Protein AF-A0A9D7FGT7-F1 (afdb_monomer)

Foldseek 3Di:
DKKWKWKQFLNRT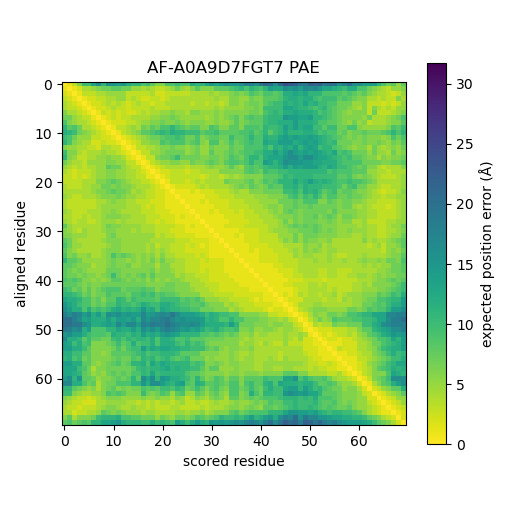DTDPDIHPDPVVSVVVQVVVQVVLVVVLVVCVVVVHDPVVSVNSVNRVIRIDIDDDD

Radius of gyration: 13.94 Å; Cα contacts (8 Å, |Δi|>4): 99; chains: 1; bounding box: 39×15×34 Å

Sequence (70 aa):
MKWLLVVIVMNSPLKTDLVFNTLSECLSAETQMRKEWADIYNLTKKNGAEKETLGMLSSQMTRGTCIPSK

Organism: NCBI:txid2954373

pLDDT: mean 80.38, std 5.95, range [64.31, 88.5]

Mean predicted aligned error: 6.49 Å

Solvent-accessible surface area (backbone atoms only — not comparable to full-atom values): 3883 Å² total; per-residue (Å²): 114,38,22,29,38,31,34,26,45,74,91,40,82,40,78,47,94,52,71,26,73,40,66,67,57,34,54,49,51,44,51,49,55,44,47,52,52,50,50,51,52,52,50,44,55,72,70,65,56,53,71,64,61,52,49,53,53,60,52,48,53,56,52,59,49,76,42,83,40,133

Secondary structure (DSSP, 8-state):
-EEEEEEEETTEEEEEEEEESSHHHHHHHHHHHHHHHHHHHHHHHHTT-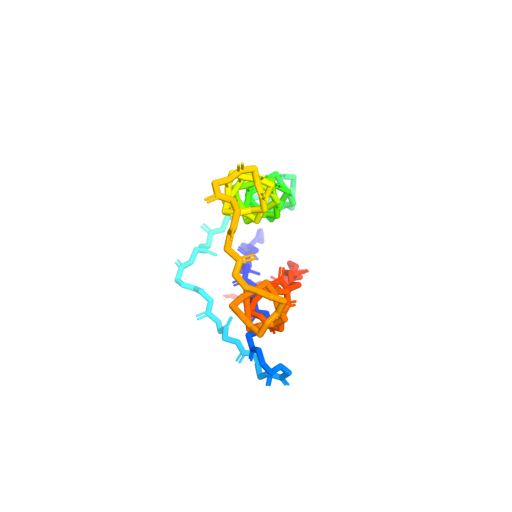-HHHHHHHHHH--EEEEEEE-

Structure (mmCIF, N/CA/C/O backbone):
data_AF-A0A9D7FGT7-F1
#
_entry.id   AF-A0A9D7FGT7-F1
#
loop_
_atom_site.group_PDB
_atom_site.id
_atom_site.type_symbol
_atom_site.label_atom_id
_atom_site.label_alt_id
_atom_site.label_comp_id
_atom_site.label_asym_id
_atom_site.label_entity_id
_atom_site.label_seq_id
_atom_site.pdbx_PDB_ins_code
_atom_site.Cartn_x
_atom_site.Cartn_y
_atom_site.Cartn_z
_atom_site.occupancy
_atom_site.B_iso_or_equiv
_atom_site.auth_seq_id
_atom_site.auth_comp_id
_atom_site.auth_asym_id
_atom_site.auth_atom_id
_atom_site.pdbx_PDB_model_num
ATOM 1 N N . MET A 1 1 ? -15.581 -0.383 16.809 1.00 72.31 1 MET A N 1
ATOM 2 C CA . MET A 1 1 ? -15.847 -0.560 15.364 1.00 72.31 1 MET A CA 1
ATOM 3 C C . MET A 1 1 ? -14.572 -1.066 14.730 1.00 72.31 1 MET A C 1
ATOM 5 O O . MET A 1 1 ? -13.530 -0.505 15.039 1.00 72.31 1 MET A O 1
ATOM 9 N N . LYS A 1 2 ? -14.637 -2.129 13.928 1.00 82.50 2 LYS A N 1
ATOM 10 C CA . LYS A 1 2 ? -13.452 -2.704 13.285 1.00 82.50 2 LYS A CA 1
ATOM 11 C C . LYS A 1 2 ? -13.211 -2.034 11.928 1.00 82.50 2 LYS A C 1
ATOM 13 O O . LYS A 1 2 ? -14.153 -1.545 11.311 1.00 82.50 2 LYS A O 1
ATOM 18 N N . TRP A 1 3 ? -11.967 -1.993 11.472 1.00 83.12 3 TRP A N 1
ATOM 19 C CA . TRP A 1 3 ? -11.542 -1.368 10.220 1.00 83.12 3 TRP A CA 1
ATOM 20 C C . TRP A 1 3 ? -10.907 -2.416 9.319 1.00 83.12 3 TRP A C 1
ATOM 22 O O . TRP A 1 3 ? -10.018 -3.132 9.757 1.00 83.12 3 TRP A O 1
ATOM 32 N N . LEU A 1 4 ? -11.360 -2.518 8.076 1.00 84.31 4 LEU A N 1
ATOM 33 C CA . LEU A 1 4 ? -10.818 -3.441 7.085 1.00 84.31 4 LEU A CA 1
ATOM 34 C C . LEU A 1 4 ? -9.899 -2.671 6.141 1.00 84.31 4 LEU A C 1
ATOM 36 O O . LEU A 1 4 ? -10.306 -1.643 5.590 1.00 84.31 4 LEU A O 1
ATOM 40 N N . LEU A 1 5 ? -8.692 -3.186 5.919 1.00 81.75 5 LEU A N 1
ATOM 41 C CA . LEU A 1 5 ? -7.824 -2.664 4.872 1.00 81.75 5 LEU A CA 1
ATOM 42 C C . LEU A 1 5 ? -8.248 -3.255 3.522 1.00 81.75 5 LEU A C 1
ATOM 44 O O . LEU A 1 5 ? -8.270 -4.469 3.317 1.00 81.75 5 LEU A O 1
ATOM 48 N N . VAL A 1 6 ? -8.601 -2.390 2.582 1.00 81.50 6 VAL A N 1
ATOM 49 C CA . VAL A 1 6 ? -8.887 -2.769 1.198 1.00 81.50 6 VAL A CA 1
ATOM 50 C C . VAL A 1 6 ? -7.763 -2.233 0.339 1.00 81.50 6 VAL A C 1
ATOM 52 O O . VAL A 1 6 ? -7.461 -1.045 0.394 1.00 81.50 6 VAL A O 1
ATOM 55 N N . VAL A 1 7 ? -7.143 -3.097 -0.454 1.00 81.00 7 VAL A N 1
ATOM 56 C CA . VAL A 1 7 ? -6.051 -2.731 -1.359 1.00 81.00 7 VAL A CA 1
ATOM 57 C C . VAL A 1 7 ? -6.535 -2.793 -2.795 1.00 81.00 7 VAL A C 1
ATOM 59 O O . VAL A 1 7 ? -7.260 -3.701 -3.175 1.00 81.00 7 VAL A O 1
ATOM 62 N N . ILE A 1 8 ? -6.155 -1.821 -3.612 1.00 74.31 8 ILE A N 1
ATOM 63 C CA . ILE A 1 8 ? -6.504 -1.783 -5.030 1.00 74.31 8 ILE A CA 1
ATOM 64 C C . ILE A 1 8 ? -5.288 -2.258 -5.818 1.00 74.31 8 ILE A C 1
ATOM 66 O O . ILE A 1 8 ? -4.302 -1.530 -5.902 1.00 74.31 8 ILE A O 1
ATOM 70 N N . VAL A 1 9 ? -5.364 -3.456 -6.398 1.00 71.44 9 VAL A N 1
ATOM 71 C CA . VAL A 1 9 ? -4.338 -4.015 -7.297 1.00 71.44 9 VAL A CA 1
ATOM 72 C C . VAL A 1 9 ? -4.882 -3.955 -8.716 1.00 71.44 9 VAL A C 1
ATOM 74 O O . VAL A 1 9 ? -5.991 -4.424 -8.955 1.00 71.44 9 VAL A O 1
ATOM 77 N N . MET A 1 10 ? -4.135 -3.381 -9.664 1.00 68.94 10 MET A N 1
ATOM 78 C CA . MET A 1 10 ? -4.553 -3.307 -11.077 1.00 68.94 10 MET A CA 1
ATOM 79 C C . MET A 1 10 ? -5.994 -2.785 -11.255 1.00 68.94 10 MET A C 1
ATOM 81 O O . MET A 1 10 ? -6.791 -3.337 -12.010 1.00 68.94 10 MET A O 1
ATOM 85 N N . ASN A 1 11 ? -6.343 -1.726 -10.515 1.00 70.06 11 ASN A N 1
ATOM 86 C CA . ASN A 1 11 ? -7.675 -1.107 -10.517 1.00 70.06 11 ASN A CA 1
ATOM 87 C C . ASN A 1 11 ? -8.821 -1.988 -9.965 1.00 70.06 11 ASN A C 1
ATOM 89 O O . ASN A 1 11 ? -9.988 -1.624 -10.089 1.00 70.06 11 ASN A O 1
ATOM 93 N N . SER A 1 12 ? -8.496 -3.116 -9.327 1.00 73.88 12 SER A N 1
ATOM 94 C CA . SER A 1 12 ? -9.453 -4.034 -8.707 1.00 73.88 12 SER A CA 1
ATOM 95 C C . SER A 1 12 ? -9.337 -3.995 -7.177 1.00 73.88 12 SER A C 1
ATOM 97 O O . SER A 1 12 ? -8.236 -4.175 -6.649 1.00 73.88 12 SER A O 1
ATOM 99 N N . PRO A 1 13 ? -10.437 -3.758 -6.437 1.00 74.94 13 PRO A N 1
ATOM 100 C CA . PRO A 1 13 ? -10.419 -3.746 -4.980 1.00 74.94 13 PRO A CA 1
ATOM 101 C C . PRO A 1 13 ? -10.352 -5.174 -4.426 1.00 74.94 13 PRO A C 1
ATOM 103 O O . PRO A 1 13 ? -11.278 -5.968 -4.576 1.00 74.94 13 PRO A O 1
ATOM 106 N N . LEU A 1 14 ? -9.263 -5.479 -3.736 1.00 79.00 14 LEU A N 1
ATOM 107 C CA . LEU A 1 14 ? -9.056 -6.690 -2.956 1.00 79.00 14 LEU A CA 1
ATOM 108 C C . LEU A 1 14 ? -9.284 -6.370 -1.481 1.00 79.00 14 LEU A C 1
ATOM 110 O O . LEU A 1 14 ? -8.605 -5.533 -0.882 1.00 79.00 14 LEU A O 1
ATOM 114 N N . LYS A 1 15 ? -10.262 -7.049 -0.885 1.00 76.50 15 LYS A N 1
ATOM 115 C CA . LYS A 1 15 ? -10.429 -7.052 0.567 1.00 76.50 15 LYS A CA 1
ATOM 116 C C . LYS A 1 15 ? -9.282 -7.862 1.151 1.00 76.50 15 LYS A C 1
ATOM 118 O O . LYS A 1 15 ? -9.145 -9.034 0.816 1.00 76.50 15 LYS A O 1
ATOM 123 N N . THR A 1 16 ? -8.459 -7.238 1.982 1.00 74.38 16 THR A N 1
ATOM 124 C CA . THR A 1 16 ? -7.473 -7.994 2.754 1.00 74.38 16 THR A CA 1
ATOM 125 C C . THR A 1 16 ? -8.167 -8.586 3.975 1.00 74.38 16 THR A C 1
ATOM 127 O O . THR A 1 16 ? -9.111 -7.988 4.487 1.00 74.38 16 THR A O 1
ATOM 130 N N . ASP A 1 17 ? -7.689 -9.719 4.484 1.00 77.31 17 ASP A N 1
ATOM 131 C CA . ASP A 1 17 ? -8.156 -10.271 5.766 1.00 77.31 17 ASP A CA 1
ATOM 132 C C . ASP A 1 17 ? -7.624 -9.483 6.984 1.00 77.31 17 ASP A C 1
ATOM 134 O O . ASP A 1 17 ? -7.802 -9.888 8.134 1.00 77.31 17 ASP A O 1
ATOM 138 N N . LEU A 1 18 ? -6.970 -8.336 6.755 1.00 79.62 18 LEU A N 1
ATOM 139 C CA . LEU A 1 18 ? -6.443 -7.480 7.809 1.00 79.62 18 LEU A CA 1
ATOM 140 C C . LEU A 1 18 ? -7.565 -6.611 8.383 1.00 79.62 18 LEU A C 1
ATOM 142 O O . LEU A 1 18 ? -7.998 -5.618 7.786 1.00 79.62 18 LEU A O 1
ATOM 146 N N . VAL A 1 19 ? -8.018 -7.003 9.573 1.00 84.00 19 VAL A N 1
ATOM 147 C CA . VAL A 1 19 ? -9.031 -6.298 10.357 1.00 84.00 19 VAL A CA 1
ATOM 148 C C . VAL A 1 19 ? -8.381 -5.657 11.582 1.00 84.00 19 VAL A C 1
ATOM 150 O O . VAL A 1 19 ? -7.822 -6.342 12.435 1.00 84.00 19 VAL A O 1
ATOM 153 N N . PHE A 1 20 ? -8.499 -4.341 11.695 1.00 86.44 20 PHE A N 1
ATOM 154 C CA . PHE A 1 20 ? -7.929 -3.520 12.759 1.00 86.44 20 PHE A CA 1
ATOM 155 C C . PHE A 1 20 ? -9.003 -3.051 13.741 1.00 86.44 20 PHE A C 1
ATOM 157 O O . PHE A 1 20 ? -10.172 -2.889 13.383 1.00 86.44 20 PHE A O 1
ATOM 164 N N . ASN A 1 21 ? -8.620 -2.801 14.993 1.00 85.94 21 ASN A N 1
ATOM 165 C CA . ASN A 1 21 ? -9.552 -2.318 16.015 1.00 85.94 21 ASN A CA 1
ATOM 166 C C . ASN A 1 21 ? -9.721 -0.797 15.965 1.00 85.94 21 ASN A C 1
ATOM 168 O O . ASN A 1 21 ? -10.759 -0.274 16.374 1.00 85.94 21 ASN A O 1
ATOM 172 N N . THR A 1 22 ? -8.720 -0.088 15.442 1.00 85.88 22 THR A N 1
ATOM 173 C CA . THR A 1 22 ? -8.721 1.369 15.318 1.00 85.88 22 THR A CA 1
ATOM 174 C C . THR A 1 22 ? -8.402 1.820 13.892 1.00 85.88 22 THR A C 1
ATOM 176 O O . THR A 1 22 ? -7.720 1.132 13.131 1.00 85.88 22 THR A O 1
ATOM 179 N N . LEU A 1 23 ? -8.874 3.017 13.530 1.00 83.75 23 LEU A N 1
ATOM 180 C CA . LEU A 1 23 ? -8.554 3.637 12.241 1.00 83.75 23 LEU A CA 1
ATOM 181 C C . LEU A 1 23 ? -7.050 3.905 12.114 1.00 83.75 23 LEU A C 1
ATOM 183 O O . LEU A 1 23 ? -6.477 3.716 11.046 1.00 83.75 23 LEU A O 1
ATOM 187 N N . SER A 1 24 ? -6.412 4.320 13.211 1.00 85.69 24 SER A N 1
ATOM 188 C CA . SER A 1 24 ? 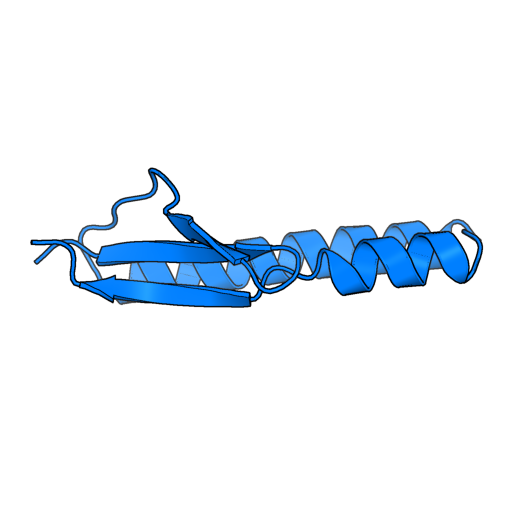-4.985 4.647 13.233 1.00 85.69 24 SER A CA 1
ATOM 189 C C . SER A 1 24 ? -4.117 3.437 12.892 1.00 85.69 24 SER A C 1
ATOM 191 O O . SER A 1 24 ? -3.150 3.577 12.147 1.00 85.69 24 SER A O 1
ATOM 193 N N . GLU A 1 25 ? -4.464 2.248 13.392 1.00 86.69 25 GLU A N 1
ATOM 194 C CA . GLU A 1 25 ? -3.760 1.007 13.049 1.00 86.69 25 GLU A CA 1
ATOM 195 C C . GLU A 1 25 ? -3.931 0.662 11.567 1.00 86.69 25 GLU A C 1
ATOM 197 O O . GLU A 1 25 ? -2.948 0.360 10.895 1.00 86.69 25 GLU A O 1
ATOM 202 N N . CYS A 1 26 ? -5.151 0.794 11.036 1.00 85.62 26 CYS A N 1
ATOM 203 C CA . CYS A 1 26 ? -5.41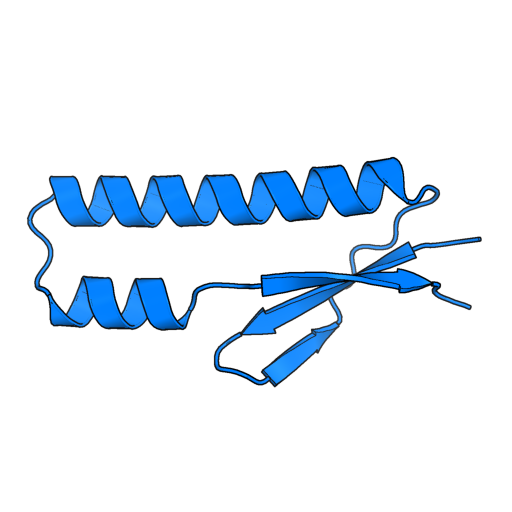5 0.544 9.620 1.00 85.62 26 CYS A CA 1
ATOM 204 C C . CYS A 1 26 ? -4.626 1.499 8.707 1.00 85.62 26 CYS A C 1
ATOM 206 O O . CYS A 1 26 ? -3.979 1.056 7.760 1.00 85.62 26 CYS A O 1
ATOM 208 N N . LEU A 1 27 ? -4.608 2.800 9.019 1.00 84.81 27 LEU A N 1
ATOM 209 C CA . LEU A 1 27 ? -3.834 3.796 8.267 1.00 84.81 27 LEU A CA 1
ATOM 210 C C . LEU A 1 27 ? -2.319 3.568 8.382 1.00 84.81 27 LEU A C 1
ATOM 212 O O . LEU A 1 27 ? -1.581 3.779 7.418 1.00 84.81 27 LEU A O 1
ATOM 216 N N . SER A 1 28 ? -1.844 3.115 9.545 1.00 87.19 28 SER A N 1
ATOM 217 C CA . SER A 1 28 ? -0.428 2.783 9.746 1.00 87.19 28 SER A CA 1
ATOM 218 C C . SER A 1 28 ? -0.016 1.577 8.902 1.00 87.19 28 SER A C 1
ATOM 220 O O . SER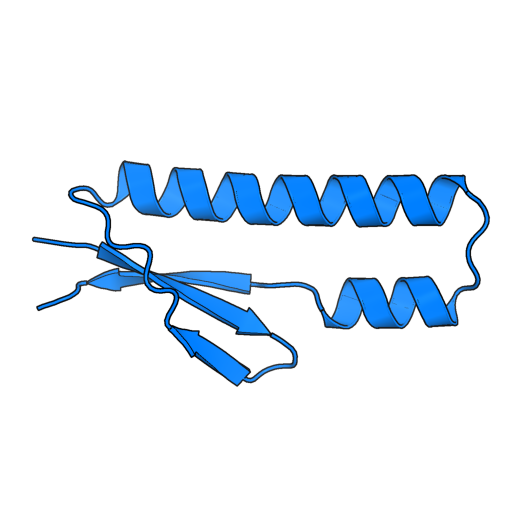 A 1 28 ? 1.035 1.611 8.263 1.00 87.19 28 SER A O 1
ATOM 222 N N . ALA A 1 29 ? -0.861 0.544 8.845 1.00 85.31 29 ALA A N 1
ATOM 223 C CA . ALA A 1 29 ? -0.642 -0.628 8.003 1.00 85.31 29 ALA A CA 1
ATOM 224 C C . ALA A 1 29 ? -0.662 -0.274 6.508 1.00 85.31 29 ALA A C 1
ATOM 226 O O . ALA A 1 29 ? 0.201 -0.710 5.749 1.00 85.31 29 ALA A O 1
ATOM 227 N N . GLU A 1 30 ? -1.596 0.584 6.092 1.00 84.06 30 GLU A N 1
ATOM 228 C CA . GLU A 1 30 ? -1.685 1.091 4.720 1.00 84.06 30 GLU A CA 1
ATOM 229 C C . GLU A 1 30 ? -0.414 1.861 4.315 1.00 84.06 30 GLU A C 1
ATOM 231 O O . GLU A 1 30 ? 0.153 1.643 3.240 1.00 84.06 30 GLU A O 1
ATOM 236 N N . THR A 1 31 ? 0.098 2.690 5.228 1.00 84.25 31 THR A N 1
ATOM 237 C CA . THR A 1 31 ? 1.349 3.437 5.043 1.00 84.25 31 THR A CA 1
ATOM 238 C C . THR A 1 31 ? 2.564 2.509 4.965 1.00 84.25 31 THR A C 1
ATOM 240 O O . THR A 1 31 ? 3.433 2.720 4.116 1.00 84.25 31 THR A O 1
ATOM 243 N N . GLN A 1 32 ? 2.633 1.467 5.804 1.00 84.25 32 GLN A N 1
ATOM 244 C CA . GLN A 1 32 ? 3.696 0.457 5.734 1.00 84.25 32 GLN A CA 1
ATOM 245 C C . GLN A 1 32 ? 3.688 -0.286 4.400 1.00 84.25 32 GLN A C 1
ATOM 247 O O . GLN A 1 32 ? 4.732 -0.353 3.755 1.00 84.25 32 GLN A O 1
ATOM 252 N N . MET A 1 33 ? 2.525 -0.754 3.937 1.00 81.19 33 MET A N 1
ATOM 253 C CA . MET A 1 33 ? 2.407 -1.412 2.631 1.00 81.19 33 MET A CA 1
ATOM 254 C C . MET A 1 33 ? 2.910 -0.517 1.495 1.00 81.19 33 MET A C 1
ATOM 256 O O . MET A 1 33 ? 3.674 -0.965 0.641 1.00 81.19 33 MET A O 1
ATOM 260 N N . ARG A 1 34 ? 2.516 0.765 1.485 1.00 82.44 34 ARG A N 1
ATOM 261 C CA . ARG A 1 34 ? 3.012 1.730 0.491 1.00 82.44 34 ARG A CA 1
ATOM 262 C C . ARG A 1 34 ? 4.525 1.901 0.558 1.00 82.44 34 ARG A C 1
ATOM 264 O O . ARG A 1 34 ? 5.165 2.015 -0.487 1.00 82.44 34 ARG A O 1
ATOM 271 N N . LYS A 1 35 ? 5.085 1.939 1.767 1.00 85.88 35 LYS A N 1
ATOM 272 C CA . LYS A 1 35 ? 6.525 2.083 1.979 1.00 85.88 35 LYS A CA 1
ATOM 273 C C . LYS A 1 35 ? 7.290 0.868 1.457 1.00 85.88 35 LYS A C 1
ATOM 275 O O . LYS A 1 35 ? 8.225 1.058 0.6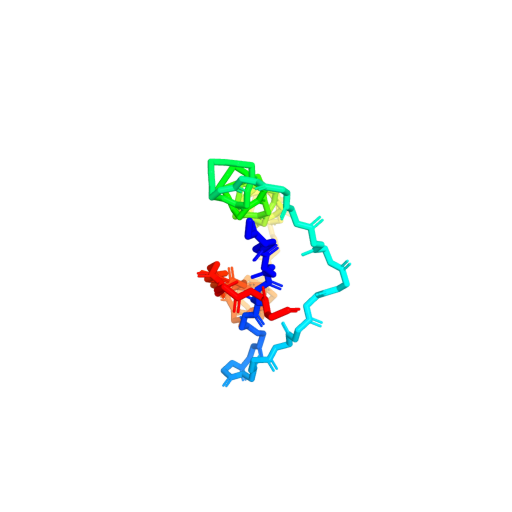91 1.00 85.88 35 LYS A O 1
ATOM 280 N N . GLU A 1 36 ? 6.860 -0.347 1.788 1.00 84.94 36 GLU A N 1
ATOM 281 C CA . GLU A 1 36 ? 7.491 -1.575 1.286 1.00 84.94 36 GLU A CA 1
ATOM 282 C C . GLU A 1 36 ? 7.469 -1.638 -0.243 1.00 84.94 36 GLU A C 1
ATOM 284 O O . GLU A 1 36 ? 8.492 -1.903 -0.872 1.00 84.94 36 GLU A O 1
ATOM 289 N N . TRP A 1 37 ? 6.336 -1.301 -0.863 1.00 81.12 37 TRP A N 1
ATOM 290 C CA . TRP A 1 37 ? 6.236 -1.224 -2.321 1.00 81.12 37 TRP A CA 1
ATOM 291 C C . TRP A 1 37 ? 7.163 -0.169 -2.930 1.00 81.12 37 TRP A C 1
ATOM 293 O O . TRP A 1 37 ? 7.763 -0.408 -3.980 1.00 81.12 37 TRP A O 1
ATOM 303 N N . ALA A 1 38 ? 7.299 0.993 -2.289 1.00 84.44 38 ALA A N 1
ATOM 304 C CA . ALA A 1 38 ? 8.223 2.034 -2.728 1.00 84.44 38 ALA A CA 1
ATOM 305 C C . ALA A 1 38 ? 9.688 1.597 -2.585 1.00 84.44 38 ALA A C 1
ATOM 307 O O . ALA A 1 38 ? 10.492 1.872 -3.477 1.00 84.44 38 ALA A O 1
ATOM 308 N N . ASP A 1 39 ? 10.031 0.889 -1.510 1.00 88.19 39 ASP A N 1
ATOM 309 C CA . ASP A 1 39 ? 11.369 0.344 -1.290 1.00 88.19 39 ASP A CA 1
ATOM 310 C C . ASP A 1 39 ? 11.705 -0.736 -2.327 1.00 88.19 39 ASP A C 1
ATOM 312 O O . ASP A 1 39 ? 12.765 -0.663 -2.950 1.00 88.19 39 ASP A O 1
ATOM 316 N N . ILE A 1 40 ? 10.784 -1.665 -2.610 1.00 86.00 40 ILE A N 1
ATOM 317 C CA . ILE A 1 40 ? 10.940 -2.670 -3.675 1.00 86.00 40 ILE A CA 1
ATOM 318 C C . ILE A 1 40 ? 11.109 -1.984 -5.033 1.00 86.00 40 ILE A C 1
ATOM 320 O O . ILE A 1 40 ? 12.029 -2.313 -5.780 1.00 86.00 40 ILE A O 1
ATOM 324 N N . TYR A 1 41 ? 10.271 -0.996 -5.353 1.00 85.88 41 TYR A N 1
ATOM 325 C CA . TYR A 1 41 ? 10.377 -0.245 -6.603 1.00 85.88 41 TYR A CA 1
ATOM 326 C C . TYR A 1 41 ? 11.737 0.456 -6.738 1.00 85.88 41 TYR A C 1
ATOM 328 O O . TYR A 1 41 ? 12.391 0.356 -7.778 1.00 85.88 41 TYR A O 1
ATOM 336 N N . ASN A 1 42 ? 12.194 1.141 -5.687 1.00 86.69 42 ASN A N 1
ATOM 337 C CA . ASN A 1 42 ? 13.474 1.845 -5.683 1.00 86.69 42 ASN A CA 1
ATOM 338 C C . ASN A 1 42 ? 14.664 0.886 -5.765 1.00 86.69 42 ASN A C 1
ATOM 340 O O . ASN A 1 42 ? 15.634 1.182 -6.465 1.00 86.69 42 ASN A O 1
ATOM 344 N N . LEU A 1 43 ? 14.595 -0.260 -5.087 1.00 88.50 43 LEU A N 1
ATOM 345 C CA . LEU A 1 43 ? 15.620 -1.296 -5.145 1.00 88.50 43 LEU A CA 1
ATOM 346 C C . LEU A 1 43 ? 15.701 -1.902 -6.548 1.00 88.50 43 LEU A C 1
ATOM 348 O O . LEU A 1 43 ? 16.782 -1.962 -7.129 1.00 88.50 43 LEU A O 1
ATOM 352 N N . THR A 1 44 ? 14.562 -2.252 -7.143 1.00 84.38 44 THR A N 1
ATOM 353 C CA . THR A 1 44 ? 14.494 -2.765 -8.516 1.00 84.38 44 THR A CA 1
ATOM 354 C C . THR A 1 44 ? 14.990 -1.732 -9.529 1.00 84.38 44 THR A C 1
ATOM 356 O O . THR A 1 44 ? 15.748 -2.071 -10.438 1.00 84.38 44 THR A O 1
ATOM 359 N N . LYS A 1 45 ? 14.669 -0.447 -9.329 1.00 86.00 45 LYS A N 1
ATOM 360 C CA . LYS A 1 45 ? 15.207 0.660 -10.134 1.00 86.00 45 LYS A CA 1
ATOM 361 C C . LYS A 1 45 ? 16.725 0.775 -9.996 1.00 86.00 45 LYS A C 1
ATOM 363 O O . LYS A 1 45 ? 17.416 0.971 -10.992 1.00 86.00 45 LYS A O 1
ATOM 368 N N . LYS A 1 46 ? 17.252 0.650 -8.775 1.00 87.44 46 LYS A N 1
ATOM 369 C CA . LYS A 1 46 ? 18.694 0.707 -8.491 1.00 87.44 46 LYS A CA 1
ATOM 370 C C . LYS A 1 46 ? 19.447 -0.487 -9.081 1.00 87.44 46 LYS A C 1
ATOM 372 O O . LYS A 1 46 ? 20.575 -0.318 -9.529 1.00 87.44 46 LYS A O 1
ATOM 377 N N . ASN A 1 47 ? 18.811 -1.654 -9.138 1.00 87.50 47 ASN A N 1
ATOM 378 C CA . ASN A 1 47 ? 19.364 -2.871 -9.733 1.00 87.50 47 ASN A CA 1
ATOM 379 C C . ASN A 1 47 ? 19.379 -2.849 -11.274 1.00 87.50 47 ASN A C 1
ATOM 381 O O . ASN A 1 47 ? 19.747 -3.844 -11.889 1.00 87.50 47 ASN A O 1
ATOM 385 N N . GLY A 1 48 ? 18.997 -1.732 -11.905 1.00 83.75 48 GLY A N 1
ATOM 386 C CA . GLY A 1 48 ? 19.060 -1.567 -13.357 1.00 83.75 48 GLY A CA 1
ATOM 387 C C . GLY A 1 48 ? 17.953 -2.297 -14.115 1.00 83.75 48 GLY A C 1
ATOM 388 O O . GLY A 1 48 ? 18.123 -2.578 -15.297 1.00 83.75 48 GLY A O 1
ATOM 389 N N . ALA A 1 49 ? 16.833 -2.613 -13.455 1.00 81.19 49 ALA A N 1
ATOM 390 C CA . ALA A 1 49 ? 15.710 -3.271 -14.109 1.00 81.19 49 ALA A CA 1
ATOM 391 C C . ALA A 1 49 ? 15.157 -2.440 -15.275 1.00 81.19 49 ALA A C 1
ATOM 393 O O . ALA A 1 49 ? 15.106 -1.206 -15.223 1.00 81.19 49 ALA A O 1
ATOM 394 N N . GLU A 1 50 ? 14.707 -3.138 -16.316 1.00 81.62 50 GLU A N 1
ATOM 395 C CA . GLU A 1 50 ? 14.123 -2.515 -17.497 1.00 81.62 50 GLU A CA 1
ATOM 396 C C . GLU A 1 50 ? 12.883 -1.680 -17.150 1.00 81.62 50 GLU A C 1
ATOM 398 O O . GLU A 1 50 ? 12.151 -1.941 -16.188 1.00 81.62 50 GLU A O 1
ATOM 403 N N . LYS A 1 51 ? 12.627 -0.650 -17.967 1.00 79.62 51 LYS A N 1
ATOM 404 C CA . LYS A 1 51 ? 11.485 0.260 -17.781 1.00 79.62 51 LYS A CA 1
ATOM 405 C C . LYS A 1 51 ? 10.144 -0.474 -17.773 1.00 79.62 51 LYS A C 1
ATOM 407 O O . LYS A 1 51 ? 9.226 -0.015 -17.102 1.00 79.62 51 LYS A O 1
ATOM 412 N N . GLU A 1 52 ? 10.040 -1.595 -18.482 1.00 80.75 52 GLU A N 1
ATOM 413 C CA . GLU A 1 52 ? 8.846 -2.440 -18.501 1.00 80.75 52 GLU A CA 1
ATOM 414 C C . GLU A 1 52 ? 8.588 -3.081 -17.131 1.00 80.75 52 GLU A C 1
ATOM 416 O O . GLU A 1 52 ? 7.500 -2.932 -16.580 1.00 80.75 52 GLU A O 1
ATOM 421 N N . THR A 1 53 ? 9.616 -3.662 -16.508 1.00 79.88 53 THR A N 1
ATOM 422 C CA . THR A 1 53 ? 9.551 -4.230 -15.152 1.00 79.88 53 THR A CA 1
ATOM 423 C C . THR A 1 53 ? 9.175 -3.177 -14.109 1.00 79.88 53 THR A C 1
ATOM 425 O O . THR A 1 53 ? 8.345 -3.424 -13.233 1.00 79.88 53 THR A O 1
ATOM 428 N N . LEU A 1 54 ? 9.735 -1.968 -14.220 1.00 79.50 54 LEU A N 1
ATOM 429 C CA . LEU A 1 54 ? 9.367 -0.836 -13.361 1.00 79.50 54 LEU A CA 1
ATOM 430 C C . LEU A 1 54 ? 7.930 -0.362 -13.612 1.00 79.50 54 LEU A C 1
ATOM 432 O O . LEU A 1 54 ? 7.224 -0.028 -12.661 1.00 79.50 54 LEU A O 1
ATOM 436 N N . GLY A 1 55 ? 7.480 -0.368 -14.868 1.00 78.56 55 GLY A N 1
ATOM 437 C CA . GLY A 1 55 ? 6.100 -0.076 -15.248 1.00 78.56 55 GLY A CA 1
ATOM 438 C C . GLY A 1 55 ? 5.114 -1.085 -14.660 1.00 78.56 55 GLY A C 1
ATOM 439 O O . GLY A 1 55 ? 4.103 -0.685 -14.083 1.00 78.56 55 GLY A O 1
ATOM 440 N N . MET A 1 56 ? 5.441 -2.380 -14.707 1.00 77.88 56 MET A N 1
ATOM 441 C CA . MET A 1 56 ? 4.639 -3.432 -14.079 1.00 77.88 56 MET A CA 1
ATOM 442 C C . MET A 1 56 ? 4.587 -3.265 -12.557 1.00 77.88 56 MET A C 1
ATOM 444 O O . MET A 1 56 ? 3.494 -3.224 -11.997 1.00 77.88 56 MET A O 1
ATOM 448 N N . LEU A 1 57 ? 5.727 -3.068 -11.886 1.00 76.88 57 LEU A N 1
ATOM 449 C CA . LEU A 1 57 ? 5.781 -2.801 -10.439 1.00 76.88 57 LEU A CA 1
ATOM 450 C C . LEU A 1 57 ? 4.967 -1.557 -10.048 1.00 76.88 57 LEU A C 1
ATOM 452 O O . LEU A 1 57 ? 4.192 -1.591 -9.094 1.00 76.88 57 LEU A O 1
ATOM 456 N N . SER A 1 58 ? 5.082 -0.472 -10.816 1.00 74.94 58 SER A N 1
ATOM 457 C CA . SER A 1 58 ? 4.294 0.747 -10.601 1.00 74.94 58 SER A CA 1
ATOM 458 C C . SER A 1 58 ? 2.799 0.538 -10.850 1.00 74.94 58 SER A C 1
ATOM 460 O O . SER A 1 58 ? 1.986 1.206 -10.217 1.00 74.94 58 SER A O 1
ATOM 462 N N . SER A 1 59 ? 2.409 -0.342 -11.772 1.00 72.56 59 SER A N 1
ATOM 463 C CA . SER A 1 59 ? 0.996 -0.685 -11.994 1.00 72.56 59 SER A CA 1
ATOM 464 C C . SER A 1 59 ? 0.421 -1.545 -10.863 1.00 72.56 59 SER A C 1
ATOM 466 O O . SER A 1 59 ? -0.787 -1.540 -10.624 1.00 72.56 59 SER A O 1
ATOM 468 N N . GLN A 1 60 ? 1.298 -2.257 -10.149 1.00 71.62 60 GLN A N 1
ATOM 469 C CA . GLN A 1 60 ? 0.951 -3.137 -9.039 1.00 71.62 60 GLN A CA 1
ATOM 470 C C . GLN A 1 60 ? 0.939 -2.428 -7.681 1.00 71.62 60 GLN A C 1
ATOM 472 O O . GLN A 1 60 ? 0.161 -2.852 -6.837 1.00 71.62 60 GLN A O 1
ATOM 477 N N . MET A 1 61 ? 1.681 -1.322 -7.495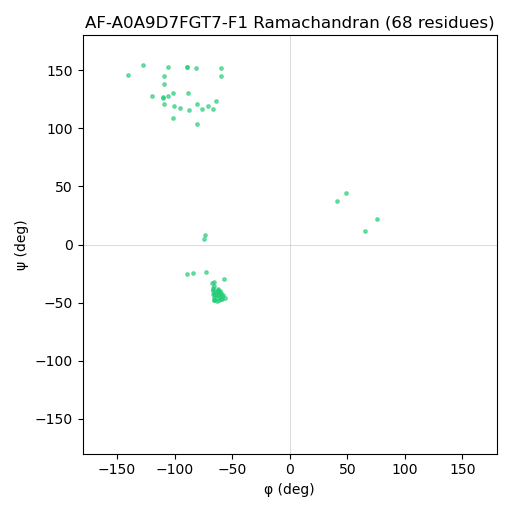 1.00 67.81 61 MET A N 1
ATOM 478 C CA . MET A 1 61 ? 1.045 -0.038 -7.155 1.00 67.81 61 MET A CA 1
ATOM 479 C C . MET A 1 61 ? -0.121 -0.001 -6.159 1.00 67.81 61 MET A C 1
ATOM 481 O O . MET A 1 61 ? -1.042 0.775 -6.421 1.00 67.81 61 MET A O 1
ATOM 485 N N . THR A 1 62 ? -0.168 -0.789 -5.079 1.00 66.38 62 THR A N 1
ATOM 486 C CA . THR A 1 62 ? -1.416 -0.905 -4.310 1.00 66.38 62 THR A CA 1
ATOM 487 C C . THR A 1 62 ? -1.783 0.401 -3.627 1.00 66.38 62 THR A C 1
ATOM 489 O O . THR A 1 62 ? -1.081 0.867 -2.728 1.00 66.38 62 THR A O 1
ATOM 492 N N . ARG A 1 63 ? -2.921 0.981 -4.018 1.00 68.38 63 ARG A N 1
ATOM 493 C CA . ARG A 1 63 ? -3.566 2.051 -3.251 1.00 68.38 63 ARG A CA 1
ATOM 494 C C . ARG A 1 63 ? -4.483 1.394 -2.231 1.00 68.38 63 ARG A C 1
ATOM 496 O O . ARG A 1 63 ? -5.411 0.691 -2.614 1.00 68.38 63 ARG A O 1
ATOM 503 N N . GLY A 1 64 ? -4.188 1.577 -0.950 1.00 71.25 64 GLY A N 1
ATOM 504 C CA . GLY A 1 64 ? -5.036 1.096 0.133 1.00 71.25 64 GLY A CA 1
ATOM 505 C C . GLY A 1 64 ? -6.089 2.126 0.528 1.00 71.25 64 GLY A C 1
ATOM 506 O O . GLY A 1 64 ? -5.889 3.329 0.364 1.00 71.25 64 GLY A O 1
ATOM 507 N N . THR A 1 65 ? -7.214 1.660 1.055 1.00 79.06 65 THR A N 1
ATOM 508 C CA . THR A 1 65 ? -8.166 2.481 1.797 1.00 79.06 65 THR A CA 1
ATOM 509 C C . THR A 1 65 ? -8.708 1.695 2.985 1.00 79.06 65 THR A C 1
ATOM 511 O O . THR A 1 65 ? -8.872 0.475 2.922 1.00 79.06 65 THR A O 1
ATOM 514 N N . CYS A 1 66 ? -8.968 2.398 4.081 1.00 83.31 66 CYS A N 1
ATOM 515 C CA . CYS A 1 66 ? -9.534 1.827 5.293 1.00 83.31 66 CYS A CA 1
ATOM 516 C C . CYS A 1 66 ? -11.043 2.025 5.283 1.00 83.31 66 CYS A C 1
ATOM 518 O O . CYS A 1 66 ? -11.518 3.161 5.315 1.00 83.31 66 CYS A O 1
ATOM 520 N N . ILE A 1 67 ? -11.794 0.925 5.271 1.00 85.50 67 ILE A N 1
ATOM 521 C CA . ILE A 1 67 ? -13.255 0.970 5.340 1.00 85.50 67 ILE A CA 1
ATOM 522 C C . ILE A 1 67 ? -13.744 0.449 6.694 1.00 85.50 67 ILE A C 1
ATOM 524 O O . ILE A 1 67 ? -13.149 -0.480 7.247 1.00 85.50 67 ILE A O 1
ATOM 528 N N . PRO A 1 68 ? -14.828 1.009 7.251 1.00 82.62 68 PRO A N 1
ATOM 529 C CA . PRO A 1 68 ? -15.441 0.451 8.446 1.00 82.62 68 PRO A CA 1
ATOM 530 C C . PRO A 1 68 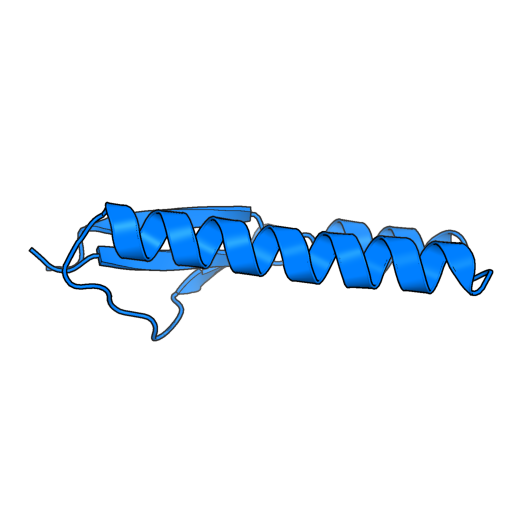? -15.994 -0.949 8.139 1.00 82.62 68 PRO A C 1
ATOM 532 O 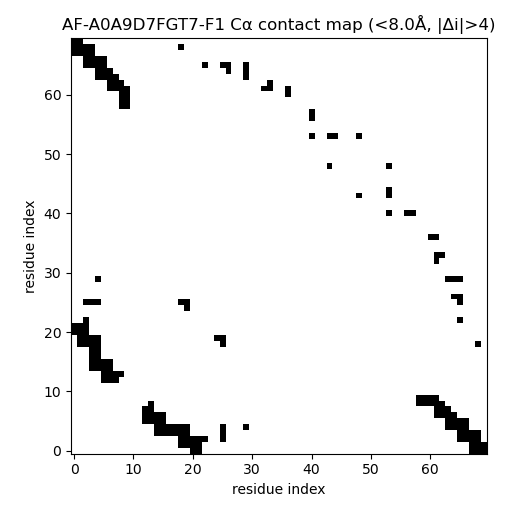O . PRO A 1 68 ? -16.807 -1.127 7.231 1.00 82.62 68 PRO A O 1
ATOM 535 N N . SER A 1 69 ? -15.547 -1.943 8.905 1.00 78.00 69 SER A N 1
ATOM 536 C CA . SER A 1 69 ? -16.112 -3.291 8.906 1.00 78.00 69 SER A CA 1
ATOM 537 C C . SER A 1 69 ? -17.253 -3.347 9.913 1.00 78.00 69 SER A C 1
ATOM 539 O O . SER A 1 69 ? -17.088 -2.929 11.065 1.00 78.00 69 SER A O 1
ATOM 541 N N . LYS A 1 70 ? -18.402 -3.863 9.468 1.00 64.31 70 LYS A N 1
ATOM 542 C CA . LYS A 1 70 ? -19.506 -4.230 10.361 1.00 64.31 70 LYS A CA 1
ATOM 543 C C . LYS A 1 70 ? -19.109 -5.400 11.255 1.00 64.31 70 LYS A C 1
ATOM 545 O O . LYS A 1 70 ? -18.296 -6.233 10.791 1.00 64.31 70 LYS A O 1
#